Protein AF-A0A1F6IXE2-F1 (afdb_monomer_lite)

pLDDT: mean 84.24, std 15.06, range [39.12, 98.38]

Radius of gyration: 15.38 Å; chains: 1; bounding box: 30×36×43 Å

Secondary structure (DSSP, 8-state):
---TTS--------TT--HHHHHHHHHHHHHHTT--HHHHHHHHTTS-TTSEEEE-PPPTT----HHHHHTT-SS---HHHHHHHHHTTSEEEESSPPTT-EEEEEE--SSS-EEEEEEEEEETTEEEEE-TTS-EEEEETT-S-GGG-SEEEEEEE-SS--

Structure (mmCIF, N/CA/C/O backbone):
data_AF-A0A1F6IXE2-F1
#
_entry.id   AF-A0A1F6IXE2-F1
#
loop_
_atom_site.group_PDB
_atom_site.id
_atom_site.type_symbol
_atom_site.label_atom_id
_atom_site.label_alt_id
_atom_site.label_comp_id
_atom_site.label_asym_id
_atom_site.label_entity_id
_atom_site.label_seq_id
_atom_site.pdbx_PDB_ins_code
_atom_site.Cartn_x
_atom_site.Cartn_y
_atom_site.Cartn_z
_atom_site.occupancy
_atom_site.B_iso_or_equiv
_atom_site.auth_seq_id
_atom_site.auth_comp_id
_atom_site.auth_asym_id
_atom_site.auth_atom_id
_atom_site.pdbx_PDB_model_num
ATOM 1 N N . MET A 1 1 ? -12.182 -2.767 25.182 1.00 41.47 1 MET A N 1
ATOM 2 C CA . MET A 1 1 ? -10.990 -2.594 24.328 1.00 41.47 1 MET A CA 1
ATOM 3 C C . MET A 1 1 ? -10.368 -3.960 24.086 1.00 41.47 1 MET A C 1
ATOM 5 O O . MET A 1 1 ? -9.644 -4.451 24.944 1.00 41.47 1 MET A O 1
ATOM 9 N N . ALA A 1 2 ? -10.730 -4.618 22.984 1.00 39.12 2 ALA A N 1
ATOM 10 C CA . ALA A 1 2 ? -10.006 -5.802 22.529 1.00 39.12 2 ALA A CA 1
ATOM 11 C C . ALA A 1 2 ? -8.647 -5.324 21.997 1.00 39.12 2 ALA A C 1
ATOM 13 O O . ALA A 1 2 ? -8.591 -4.349 21.252 1.00 39.12 2 ALA A O 1
ATOM 14 N N . SER A 1 3 ? -7.564 -5.902 22.515 1.00 43.78 3 SER A N 1
ATOM 15 C CA . SER A 1 3 ? -6.215 -5.381 22.338 1.00 43.78 3 SER A CA 1
ATOM 16 C C . SER A 1 3 ? -5.683 -5.632 20.928 1.00 43.78 3 SER A C 1
ATOM 18 O O . SER A 1 3 ? -5.962 -6.662 20.323 1.00 43.78 3 SER A O 1
ATOM 20 N N . PHE A 1 4 ? -4.842 -4.697 20.500 1.00 46.78 4 PHE A N 1
ATOM 21 C CA . PHE A 1 4 ? -3.955 -4.603 19.332 1.00 46.78 4 PHE A CA 1
ATOM 22 C C . PHE A 1 4 ? -3.189 -5.892 18.909 1.00 46.78 4 PHE A C 1
ATOM 24 O O . PHE A 1 4 ? -2.375 -5.828 17.999 1.00 46.78 4 PHE A O 1
ATOM 31 N N . TRP A 1 5 ? -3.392 -7.046 19.570 1.00 51.19 5 TRP A N 1
ATOM 32 C CA . TRP A 1 5 ? -2.567 -8.260 19.467 1.00 51.19 5 TRP A CA 1
ATOM 33 C C . TRP A 1 5 ? -3.297 -9.610 19.551 1.00 51.19 5 TRP A C 1
ATOM 35 O O . TRP A 1 5 ? -2.629 -10.628 19.767 1.00 51.19 5 TRP A O 1
ATOM 45 N N . LYS A 1 6 ? -4.626 -9.690 19.423 1.00 40.25 6 LYS A N 1
ATOM 46 C CA . LYS A 1 6 ? -5.273 -11.013 19.389 1.00 40.25 6 LYS A CA 1
ATOM 47 C C . LYS A 1 6 ? -5.036 -11.683 18.036 1.00 40.25 6 LYS A C 1
ATOM 49 O O . LYS A 1 6 ? -5.826 -11.564 17.122 1.00 40.25 6 LYS A O 1
ATOM 54 N N . GLU A 1 7 ? -3.925 -12.411 17.993 1.00 43.62 7 GLU A N 1
ATOM 55 C CA . GLU A 1 7 ? -3.565 -13.404 16.987 1.00 43.62 7 GLU A CA 1
ATOM 56 C C . GLU A 1 7 ? -3.186 -12.814 15.624 1.00 43.62 7 GLU A C 1
ATOM 58 O O . GLU A 1 7 ? -4.011 -12.564 14.761 1.00 43.62 7 GLU A O 1
ATOM 63 N N . TYR A 1 8 ? -1.875 -12.730 15.371 1.00 44.88 8 TYR A N 1
ATOM 64 C CA . TYR A 1 8 ? -1.263 -12.599 14.037 1.00 44.88 8 TYR A CA 1
A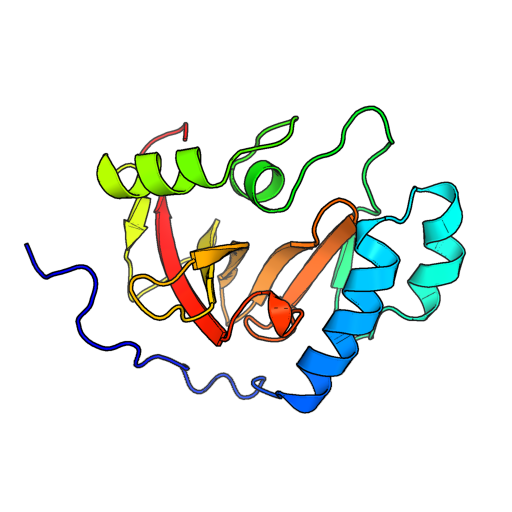TOM 65 C C . TYR A 1 8 ? -1.545 -13.808 13.116 1.00 44.88 8 TYR A C 1
ATOM 67 O O . TYR A 1 8 ? -0.693 -14.243 12.339 1.00 44.88 8 TYR A O 1
ATOM 75 N N . LYS A 1 9 ? -2.730 -14.399 13.227 1.00 43.38 9 LYS A N 1
ATOM 76 C CA . LYS A 1 9 ? -3.310 -15.309 12.263 1.00 43.38 9 LYS A CA 1
ATOM 77 C C . LYS A 1 9 ? -4.255 -14.493 11.408 1.00 43.38 9 LYS A C 1
ATOM 79 O O . LYS A 1 9 ? -5.427 -14.365 11.711 1.00 43.38 9 LYS A O 1
ATOM 84 N N . GLN A 1 10 ? -3.702 -13.991 10.320 1.00 47.31 10 GLN A N 1
ATOM 85 C CA . GLN A 1 10 ? -4.265 -14.220 9.002 1.00 47.31 10 GLN A CA 1
ATOM 86 C C . GLN A 1 10 ? -3.162 -13.848 8.003 1.00 47.31 10 GLN A C 1
ATOM 88 O O . GLN A 1 10 ? -3.199 -12.846 7.296 1.00 47.31 10 GLN A O 1
ATOM 93 N N . ILE A 1 11 ? -2.195 -14.762 7.859 1.00 48.03 11 ILE A N 1
ATOM 94 C CA . ILE A 1 11 ? -1.985 -15.259 6.499 1.00 48.03 11 ILE A CA 1
ATOM 95 C C . ILE A 1 11 ? -3.365 -15.825 6.156 1.00 48.03 11 ILE A C 1
ATOM 97 O O . ILE A 1 11 ? -3.655 -16.967 6.494 1.00 48.03 11 ILE A O 1
ATOM 101 N N . MET A 1 12 ? -4.295 -14.988 5.668 1.00 46.09 12 MET A N 1
ATOM 102 C CA . MET A 1 12 ? -5.436 -15.558 4.963 1.00 46.09 12 MET A CA 1
ATOM 103 C C . MET A 1 12 ? -4.800 -16.448 3.905 1.00 46.09 12 MET A C 1
ATOM 105 O O . MET A 1 12 ? -3.724 -16.088 3.416 1.00 46.09 12 MET A O 1
ATOM 109 N N . ASP A 1 13 ? -5.393 -17.603 3.624 1.00 47.59 13 ASP A N 1
ATOM 110 C CA . ASP A 1 13 ? -4.981 -18.515 2.556 1.00 47.59 13 ASP A CA 1
ATOM 111 C C . ASP A 1 13 ? -5.078 -17.805 1.193 1.00 47.59 13 ASP A C 1
ATOM 113 O O . ASP A 1 13 ? -5.888 -18.117 0.327 1.00 47.59 13 ASP A O 1
ATOM 117 N N . PHE A 1 14 ? -4.274 -16.765 1.008 1.00 55.59 14 PHE A N 1
ATOM 118 C CA . PHE A 1 14 ? -4.003 -16.146 -0.250 1.00 55.59 14 PHE A CA 1
ATOM 119 C C . PHE A 1 14 ? -3.133 -17.171 -0.946 1.00 55.59 14 PHE A C 1
ATOM 121 O O . PHE A 1 14 ? -1.950 -17.315 -0.633 1.00 55.59 14 PHE A O 1
ATOM 128 N N . GLU A 1 15 ? -3.732 -17.861 -1.908 1.00 56.22 15 GLU A N 1
ATOM 129 C CA . GLU A 1 15 ? -3.048 -18.766 -2.833 1.00 56.22 15 GLU A CA 1
ATOM 130 C C . GLU A 1 15 ? -1.786 -18.120 -3.452 1.00 56.22 15 GLU A C 1
ATOM 132 O O . GLU A 1 15 ? -0.892 -18.815 -3.917 1.00 56.22 15 GLU A O 1
ATOM 137 N N . SER A 1 16 ? -1.679 -16.785 -3.410 1.00 64.62 16 SER A N 1
ATOM 138 C CA . SER A 1 16 ? -0.545 -15.990 -3.879 1.00 64.62 16 SER A CA 1
ATOM 139 C C . SER A 1 16 ? 0.628 -15.837 -2.893 1.00 64.62 16 SER A C 1
ATOM 141 O O . SER A 1 16 ? 1.531 -15.047 -3.178 1.00 64.62 16 SER A O 1
ATOM 143 N N . TYR A 1 17 ? 0.632 -16.455 -1.705 1.00 78.69 17 TYR A N 1
ATOM 144 C CA . TYR A 1 17 ? 1.799 -16.353 -0.817 1.00 78.69 17 TYR A CA 1
ATOM 145 C C . TYR A 1 17 ? 2.952 -17.215 -1.351 1.00 78.69 17 TYR A C 1
ATOM 147 O O . TYR A 1 17 ? 2.994 -18.424 -1.145 1.00 78.69 17 TYR A O 1
ATOM 155 N N . ASP A 1 18 ? 3.925 -16.569 -1.992 1.00 85.62 18 ASP A N 1
ATOM 156 C CA . ASP A 1 18 ? 5.179 -17.190 -2.426 1.00 85.62 18 ASP A CA 1
ATOM 157 C C . ASP A 1 18 ? 6.370 -16.382 -1.892 1.00 85.62 18 ASP A C 1
ATOM 159 O O . ASP A 1 18 ? 6.691 -15.293 -2.367 1.00 85.62 18 ASP A O 1
ATOM 163 N N . GLU A 1 19 ? 7.047 -16.907 -0.871 1.00 87.50 19 GLU A N 1
ATOM 164 C CA . GLU A 1 19 ? 8.207 -16.244 -0.272 1.00 87.50 19 GLU A CA 1
ATOM 165 C C . GLU A 1 19 ? 9.374 -16.068 -1.258 1.00 87.50 19 GLU A C 1
ATOM 167 O O . GLU A 1 19 ? 10.050 -15.036 -1.228 1.00 87.50 19 GLU A O 1
ATOM 172 N N . GLY A 1 20 ? 9.618 -17.052 -2.129 1.00 89.94 20 GLY A N 1
ATOM 173 C CA . GLY A 1 20 ? 10.706 -17.008 -3.105 1.00 89.94 20 GLY A CA 1
ATOM 174 C C . GLY A 1 20 ? 10.478 -15.904 -4.131 1.00 89.94 20 GLY A C 1
ATOM 175 O O . GLY A 1 20 ? 11.355 -15.066 -4.356 1.00 89.94 20 GLY A O 1
ATOM 176 N N . TYR A 1 21 ? 9.261 -15.835 -4.671 1.00 91.19 21 TYR A N 1
ATOM 177 C CA . TYR A 1 21 ? 8.844 -14.755 -5.559 1.00 91.19 21 TYR A CA 1
ATOM 178 C C . TYR A 1 21 ? 8.985 -13.377 -4.892 1.00 91.19 21 TYR A C 1
ATOM 180 O O . TYR A 1 21 ? 9.563 -12.453 -5.467 1.00 91.19 21 TYR A O 1
ATOM 188 N N . ARG A 1 22 ? 8.550 -13.237 -3.636 1.00 92.75 22 ARG A N 1
ATOM 189 C CA . ARG A 1 22 ? 8.640 -11.968 -2.894 1.00 92.75 22 ARG A CA 1
ATOM 190 C C . ARG A 1 22 ? 10.072 -11.526 -2.594 1.00 92.75 22 ARG A C 1
ATOM 192 O O . ARG A 1 22 ? 10.342 -10.325 -2.571 1.00 92.75 22 ARG A O 1
ATOM 199 N N . LYS A 1 23 ? 11.002 -12.462 -2.383 1.00 92.12 23 LYS A N 1
ATOM 200 C CA . LYS A 1 23 ? 12.437 -12.145 -2.270 1.00 92.12 23 LYS A CA 1
ATOM 201 C C . LYS A 1 23 ? 13.008 -11.642 -3.596 1.00 92.12 23 LYS A C 1
ATOM 203 O O . LYS A 1 23 ? 13.791 -10.700 -3.586 1.00 92.12 23 LYS A O 1
ATOM 208 N N . ASN A 1 24 ? 12.567 -12.180 -4.734 1.00 91.25 24 ASN A N 1
ATOM 209 C CA . ASN A 1 24 ? 12.952 -11.638 -6.044 1.00 91.25 24 ASN A CA 1
ATOM 210 C C . ASN A 1 24 ? 12.410 -10.212 -6.248 1.00 91.25 24 ASN A C 1
ATOM 212 O O . ASN A 1 24 ? 13.086 -9.357 -6.823 1.00 91.25 24 ASN A O 1
ATOM 216 N N . LEU A 1 25 ? 11.218 -9.921 -5.715 1.00 92.69 25 LEU A N 1
ATOM 217 C CA . LEU A 1 25 ? 10.663 -8.567 -5.714 1.00 92.69 25 LEU A CA 1
ATOM 218 C C . LEU A 1 25 ? 11.461 -7.576 -4.852 1.00 92.69 25 LEU A C 1
ATOM 220 O O . LEU A 1 25 ? 11.421 -6.387 -5.157 1.00 92.69 25 LEU A O 1
ATOM 224 N N . ASP A 1 26 ? 12.223 -8.010 -3.838 1.00 91.50 26 ASP A N 1
ATOM 225 C CA . ASP A 1 26 ? 13.137 -7.110 -3.111 1.00 91.50 26 ASP A CA 1
ATOM 226 C C . ASP A 1 26 ? 14.253 -6.572 -4.023 1.00 91.50 26 ASP A C 1
ATOM 228 O O . ASP A 1 26 ? 14.653 -5.415 -3.887 1.00 91.50 26 ASP A O 1
ATOM 232 N N . THR A 1 27 ? 14.731 -7.365 -4.989 1.00 88.00 27 THR A N 1
ATOM 233 C CA . THR A 1 27 ? 15.712 -6.901 -5.985 1.00 88.00 27 THR A CA 1
ATOM 234 C C . THR A 1 27 ? 15.107 -5.838 -6.896 1.00 88.00 27 THR A C 1
ATOM 236 O O . THR A 1 27 ? 15.705 -4.777 -7.080 1.00 88.00 27 THR A O 1
ATOM 239 N N . LEU A 1 28 ? 13.897 -6.084 -7.415 1.00 87.38 28 LEU A N 1
ATOM 240 C CA . LEU A 1 28 ? 13.169 -5.098 -8.216 1.00 87.38 28 LEU A CA 1
ATOM 241 C C . LEU A 1 28 ? 12.895 -3.826 -7.404 1.00 87.38 28 LEU A C 1
ATOM 243 O O . LEU A 1 28 ? 13.102 -2.721 -7.895 1.00 87.38 28 LEU A O 1
ATOM 247 N N . TYR A 1 29 ? 12.487 -3.972 -6.145 1.00 86.56 29 TYR A N 1
ATOM 248 C CA . TYR A 1 29 ? 12.301 -2.861 -5.220 1.00 86.56 29 TYR A CA 1
ATOM 249 C C . TYR A 1 29 ? 13.585 -2.053 -5.011 1.00 86.56 29 TYR A C 1
ATOM 251 O O . TYR A 1 29 ? 13.534 -0.829 -5.049 1.00 86.56 29 TYR A O 1
ATOM 259 N N . GLY A 1 30 ? 14.736 -2.709 -4.846 1.00 83.81 30 GLY A N 1
ATOM 260 C CA . GLY A 1 30 ? 16.029 -2.033 -4.739 1.00 83.81 30 GLY A CA 1
ATOM 261 C C . GLY A 1 30 ? 16.388 -1.236 -5.995 1.00 83.81 30 GLY A C 1
ATOM 262 O O . GLY A 1 30 ? 16.898 -0.123 -5.885 1.00 83.81 30 GLY A O 1
ATOM 263 N N . MET A 1 31 ? 16.065 -1.763 -7.180 1.00 81.19 31 MET A N 1
ATOM 264 C CA . MET A 1 31 ? 16.230 -1.039 -8.443 1.00 81.19 31 MET A CA 1
ATOM 265 C C . MET A 1 31 ? 15.278 0.162 -8.525 1.00 81.19 31 MET A C 1
ATOM 267 O O . MET A 1 31 ? 15.714 1.270 -8.822 1.00 81.19 31 MET A O 1
ATOM 271 N N . LEU A 1 32 ? 13.990 -0.033 -8.223 1.00 78.12 32 LEU A N 1
ATOM 272 C CA . LEU A 1 32 ? 12.944 0.986 -8.365 1.00 78.12 32 LEU A CA 1
ATOM 273 C C . LEU A 1 32 ? 12.984 2.075 -7.285 1.00 78.12 32 LEU A C 1
ATOM 275 O O . LEU A 1 32 ? 12.645 3.219 -7.571 1.00 78.12 32 LEU A O 1
ATOM 279 N N . GLY A 1 33 ? 13.399 1.743 -6.061 1.00 63.47 33 GLY A N 1
ATOM 280 C CA . GLY A 1 33 ? 13.372 2.638 -4.898 1.00 63.47 33 GLY A CA 1
ATOM 281 C C . GLY A 1 33 ? 14.261 3.876 -5.030 1.00 63.47 33 GLY A C 1
ATOM 282 O O . GLY A 1 33 ? 14.056 4.848 -4.306 1.00 63.47 33 GLY A O 1
ATOM 283 N N . PHE A 1 34 ? 15.195 3.858 -5.986 1.00 62.75 34 PHE A N 1
ATOM 284 C CA . PHE A 1 34 ? 16.086 4.969 -6.326 1.00 62.75 34 PHE A CA 1
ATOM 285 C C . PHE A 1 34 ? 16.027 5.352 -7.815 1.00 62.75 34 PHE A C 1
ATOM 287 O O . PHE A 1 34 ? 16.815 6.183 -8.267 1.00 62.75 34 PHE A O 1
ATOM 294 N N . CYS A 1 35 ? 15.115 4.759 -8.594 1.00 62.38 35 CYS A N 1
ATOM 295 C CA . CYS A 1 35 ? 14.966 5.102 -10.004 1.00 62.38 35 CYS A CA 1
ATOM 296 C C . CYS A 1 35 ? 14.304 6.470 -10.149 1.00 62.38 35 CYS A C 1
ATOM 298 O O . CYS A 1 35 ? 13.156 6.668 -9.756 1.00 62.38 35 CYS A O 1
ATOM 300 N N . ASN A 1 36 ? 15.015 7.400 -10.782 1.00 63.19 36 ASN A N 1
ATOM 301 C CA . ASN A 1 36 ? 14.376 8.551 -11.403 1.00 63.19 36 ASN A CA 1
ATOM 302 C C . ASN A 1 36 ? 13.677 8.111 -12.704 1.00 63.19 36 ASN A C 1
ATOM 304 O O . ASN A 1 36 ? 13.953 7.038 -13.248 1.00 63.19 36 ASN A O 1
ATOM 308 N N . ILE A 1 37 ? 12.784 8.956 -13.221 1.00 65.38 37 ILE A N 1
ATOM 309 C CA . ILE A 1 37 ? 12.016 8.669 -14.443 1.00 65.38 37 ILE A CA 1
ATOM 310 C C . ILE A 1 37 ? 12.907 8.317 -15.650 1.00 65.38 37 ILE A C 1
ATOM 312 O O . ILE A 1 37 ? 12.504 7.532 -16.498 1.00 65.38 37 ILE A O 1
ATOM 316 N N . VAL A 1 38 ? 14.148 8.819 -15.684 1.00 65.56 38 VAL A N 1
ATOM 317 C CA . VAL A 1 38 ? 15.119 8.591 -16.769 1.00 65.56 38 VAL A CA 1
ATOM 318 C C . VAL A 1 38 ? 15.578 7.130 -16.837 1.00 65.56 38 VAL A C 1
ATOM 320 O O . VAL A 1 38 ? 15.835 6.613 -17.919 1.00 65.56 38 VAL A O 1
ATOM 323 N N . LEU A 1 39 ? 15.671 6.446 -15.694 1.00 73.81 39 LEU A N 1
ATOM 324 C CA . LEU A 1 39 ? 16.074 5.036 -15.633 1.00 73.81 39 LEU A CA 1
ATOM 325 C C . LEU A 1 39 ? 14.886 4.073 -15.687 1.00 73.81 39 LEU A C 1
ATOM 327 O O . LEU A 1 39 ? 15.090 2.866 -15.843 1.00 73.81 39 LEU A O 1
ATOM 331 N N . PHE A 1 40 ? 13.658 4.586 -15.577 1.00 82.88 40 PHE A N 1
ATOM 332 C CA . PHE A 1 40 ? 12.477 3.748 -15.442 1.00 82.88 40 PHE A CA 1
ATOM 333 C C . PHE A 1 40 ? 12.284 2.818 -16.640 1.00 82.88 40 PHE A C 1
ATOM 335 O O . PHE A 1 40 ? 12.119 1.621 -16.429 1.00 82.88 40 PHE A O 1
ATOM 342 N N . ASP A 1 41 ? 12.420 3.307 -17.875 1.00 82.69 41 ASP A N 1
ATOM 343 C CA . ASP A 1 41 ? 12.239 2.486 -19.083 1.00 82.69 41 ASP A CA 1
ATOM 344 C C . ASP A 1 41 ? 13.206 1.292 -19.137 1.00 82.69 41 ASP A C 1
ATOM 346 O O . ASP A 1 41 ? 12.850 0.191 -19.564 1.00 82.69 41 ASP A O 1
ATOM 350 N N . SER A 1 42 ? 14.431 1.478 -18.636 1.00 82.31 42 SER A N 1
ATOM 351 C CA . SER A 1 42 ? 15.437 0.412 -18.580 1.00 82.31 42 SER A CA 1
ATOM 352 C C . SER A 1 42 ? 15.119 -0.650 -17.528 1.00 82.31 42 SER A C 1
ATOM 354 O O . SER A 1 42 ? 15.539 -1.800 -17.684 1.00 82.31 42 SER A O 1
ATOM 356 N N . VAL A 1 43 ? 14.384 -0.283 -16.474 1.00 82.94 43 VAL A N 1
ATOM 357 C CA . VAL A 1 43 ? 13.982 -1.184 -15.384 1.00 82.94 43 VAL A CA 1
ATOM 358 C C . VAL A 1 43 ? 12.593 -1.782 -15.617 1.00 82.94 43 VAL A C 1
ATOM 360 O O . VAL A 1 43 ? 12.337 -2.907 -15.193 1.00 82.94 43 VAL A O 1
ATOM 363 N N . ALA A 1 44 ? 11.718 -1.091 -16.350 1.00 85.94 44 ALA A N 1
ATOM 364 C CA . ALA A 1 44 ? 10.336 -1.491 -16.590 1.00 85.94 44 ALA A CA 1
ATOM 365 C C . ALA A 1 44 ? 10.223 -2.876 -17.241 1.00 85.94 44 ALA A C 1
ATOM 367 O O . ALA A 1 44 ? 9.320 -3.643 -16.920 1.00 85.94 44 ALA A O 1
ATOM 368 N N . LYS A 1 45 ? 11.199 -3.250 -18.078 1.00 88.00 45 LYS A N 1
ATOM 369 C CA . LYS A 1 45 ? 11.290 -4.585 -18.694 1.00 88.00 45 LYS A CA 1
ATOM 370 C C . LYS A 1 45 ? 11.466 -5.741 -17.698 1.00 88.00 45 LYS A C 1
ATOM 372 O O . LYS A 1 45 ? 11.257 -6.889 -18.071 1.00 88.00 45 LYS A O 1
ATOM 377 N N . PHE A 1 46 ? 11.887 -5.456 -16.464 1.00 87.94 46 PHE A N 1
ATOM 378 C CA . PHE A 1 46 ? 12.044 -6.448 -15.397 1.00 87.94 46 PHE A CA 1
ATOM 379 C C . PHE A 1 46 ? 10.819 -6.535 -14.481 1.00 87.94 46 PHE A C 1
ATOM 381 O O . PHE A 1 46 ? 10.816 -7.352 -13.562 1.00 87.94 46 PHE A O 1
ATOM 388 N N . ILE A 1 47 ? 9.790 -5.709 -14.704 1.00 90.25 47 ILE A N 1
ATOM 389 C CA . ILE A 1 47 ? 8.538 -5.771 -13.949 1.00 90.25 47 ILE A CA 1
ATOM 390 C C . ILE A 1 47 ? 7.810 -7.072 -14.333 1.00 90.25 47 ILE A C 1
ATOM 392 O O . ILE A 1 47 ? 7.488 -7.264 -15.508 1.00 90.25 47 ILE A O 1
ATOM 396 N N . PRO A 1 48 ? 7.540 -7.980 -13.376 1.00 91.94 48 PRO A N 1
ATOM 397 C CA . PRO A 1 48 ? 6.799 -9.205 -13.647 1.00 91.94 48 PRO A CA 1
ATOM 398 C C . PRO A 1 48 ? 5.383 -8.914 -14.147 1.00 91.94 48 PRO A C 1
ATOM 400 O O . PRO A 1 48 ? 4.728 -7.995 -13.664 1.00 91.94 48 PRO A O 1
ATOM 403 N N . GLN A 1 49 ? 4.864 -9.759 -15.042 1.00 90.81 49 GLN A N 1
ATOM 404 C CA . GLN A 1 49 ? 3.498 -9.630 -15.581 1.00 90.81 49 GLN A CA 1
ATOM 405 C C . GLN A 1 49 ? 2.397 -9.697 -14.509 1.00 90.81 49 GLN A C 1
ATOM 407 O O . GLN A 1 49 ? 1.292 -9.210 -14.723 1.00 90.81 49 GLN A O 1
ATOM 412 N N . SER A 1 50 ? 2.688 -10.294 -13.353 1.00 90.56 50 SER A N 1
ATOM 413 C CA . SER A 1 50 ? 1.786 -10.339 -12.198 1.00 90.56 50 SER A CA 1
ATOM 414 C C . SER A 1 50 ? 1.624 -8.984 -11.492 1.00 90.56 50 SER A C 1
ATOM 416 O O . SER A 1 50 ? 0.743 -8.854 -10.639 1.00 90.56 50 SER A O 1
ATOM 418 N N . LEU A 1 51 ? 2.437 -7.978 -11.837 1.00 94.06 51 LEU A N 1
ATOM 419 C CA . LEU A 1 51 ? 2.299 -6.597 -11.383 1.00 94.06 51 LEU A CA 1
ATOM 420 C C . LEU A 1 51 ? 1.707 -5.740 -12.509 1.00 94.06 51 LEU A C 1
ATOM 422 O O . LEU A 1 51 ? 2.353 -5.471 -13.520 1.00 94.06 51 LEU A O 1
ATOM 426 N N . GLY A 1 52 ? 0.481 -5.259 -12.316 1.00 95.12 52 GLY A N 1
ATOM 427 C CA . GLY A 1 52 ? -0.138 -4.296 -13.221 1.00 95.12 52 GLY A CA 1
ATOM 428 C C . GLY A 1 52 ? 0.407 -2.897 -12.962 1.00 95.12 52 GLY A C 1
ATOM 429 O O . GLY A 1 52 ? -0.022 -2.249 -12.012 1.00 95.12 52 GLY A O 1
ATOM 430 N N . LEU A 1 53 ? 1.350 -2.427 -13.777 1.00 93.69 53 LEU A N 1
ATOM 431 C CA . LEU A 1 53 ? 1.859 -1.053 -13.716 1.00 93.69 53 LEU A CA 1
ATOM 432 C C . LEU A 1 53 ? 0.740 -0.045 -14.039 1.00 93.69 53 LEU A C 1
ATOM 434 O O . LEU A 1 53 ? 0.126 -0.133 -15.100 1.00 93.69 53 LEU A O 1
ATOM 438 N N . ILE A 1 54 ? 0.492 0.907 -13.135 1.00 94.69 54 ILE A N 1
ATOM 439 C CA . ILE A 1 54 ? -0.560 1.934 -13.266 1.00 94.69 54 ILE A CA 1
ATOM 440 C C . ILE A 1 54 ? 0.033 3.315 -13.523 1.00 94.69 54 ILE A C 1
ATOM 442 O O . ILE A 1 54 ? -0.397 4.009 -14.438 1.00 94.69 54 ILE A O 1
ATOM 446 N N . GLU A 1 55 ? 1.020 3.709 -12.718 1.00 91.31 55 GLU A N 1
ATOM 447 C CA . GLU A 1 55 ? 1.723 4.989 -12.845 1.00 91.31 55 GLU A CA 1
ATOM 448 C C . GLU A 1 55 ? 3.232 4.719 -12.827 1.00 91.31 55 GLU A C 1
ATOM 450 O O . GLU A 1 55 ? 3.675 3.893 -12.020 1.00 91.31 55 GLU A O 1
ATOM 455 N N . PRO A 1 56 ? 4.036 5.402 -13.663 1.00 89.50 56 PRO A N 1
ATOM 456 C CA . PRO A 1 56 ? 5.492 5.396 -13.529 1.00 89.50 56 PRO A CA 1
ATOM 457 C C . PRO A 1 56 ? 5.928 6.056 -12.199 1.00 89.50 56 PRO A C 1
ATOM 459 O O . PRO A 1 56 ? 5.090 6.581 -11.459 1.00 89.50 56 PRO A O 1
ATOM 462 N N . PRO A 1 57 ? 7.229 6.035 -11.849 1.00 88.25 57 PRO A N 1
ATOM 463 C CA . PRO A 1 57 ? 7.753 6.810 -10.727 1.00 88.25 57 PRO A CA 1
ATOM 464 C C . PRO A 1 57 ? 7.398 8.294 -10.850 1.00 88.25 57 PRO A C 1
ATOM 466 O O . PRO A 1 57 ? 7.270 8.818 -11.958 1.00 88.25 57 PRO A O 1
ATOM 469 N N . ASP A 1 58 ? 7.274 8.976 -9.710 1.00 85.12 58 ASP A N 1
ATOM 470 C CA . ASP A 1 58 ? 6.987 10.411 -9.736 1.00 85.12 58 ASP A CA 1
ATOM 471 C C . ASP A 1 58 ? 8.209 11.192 -10.259 1.00 85.12 58 ASP A C 1
ATOM 473 O O . ASP A 1 58 ? 9.347 10.705 -10.250 1.00 85.12 58 ASP A O 1
ATOM 477 N N . SER A 1 59 ? 7.992 12.437 -10.696 1.00 78.00 59 SER A N 1
ATOM 478 C CA . SER A 1 59 ? 9.104 13.337 -11.004 1.00 78.00 59 SER A CA 1
ATOM 479 C C . SER A 1 59 ? 9.912 13.657 -9.741 1.00 78.00 59 SER A C 1
ATOM 481 O O . SER A 1 59 ? 9.418 13.547 -8.616 1.00 78.00 59 SER A O 1
ATOM 483 N N . GLN A 1 60 ? 11.165 14.093 -9.909 1.00 70.44 60 GLN A N 1
ATOM 484 C CA . GLN A 1 60 ? 12.030 14.419 -8.766 1.00 70.44 60 GLN A CA 1
ATOM 485 C C . GLN A 1 60 ? 11.449 15.515 -7.862 1.00 70.44 60 GLN A C 1
ATOM 487 O O . GLN A 1 60 ? 11.760 15.543 -6.676 1.00 70.44 60 GLN A O 1
ATOM 492 N N . GLU A 1 61 ? 10.597 16.378 -8.412 1.00 68.94 61 GLU A N 1
ATOM 493 C CA . GLU A 1 61 ? 9.944 17.480 -7.706 1.00 68.94 61 GLU A CA 1
ATOM 494 C C . GLU A 1 61 ? 8.758 17.019 -6.838 1.00 68.94 61 GLU A C 1
ATOM 496 O O . GLU A 1 61 ? 8.360 17.735 -5.924 1.00 68.94 61 GLU A O 1
ATOM 501 N N . HIS A 1 62 ? 8.210 15.820 -7.083 1.00 70.81 62 HIS A N 1
ATOM 502 C CA . HIS A 1 62 ? 6.982 15.323 -6.449 1.00 70.81 62 HIS A CA 1
ATOM 503 C C . HIS A 1 62 ? 7.150 13.904 -5.890 1.00 70.81 62 HIS A C 1
ATOM 505 O O . HIS A 1 62 ? 6.404 12.997 -6.239 1.00 70.81 62 HIS A O 1
ATOM 511 N N . GLN A 1 63 ? 8.127 13.680 -5.010 1.00 78.94 63 GLN A N 1
ATOM 512 C CA . GLN A 1 63 ? 8.407 12.339 -4.478 1.00 78.94 63 GLN A CA 1
ATOM 513 C C . GLN A 1 63 ? 7.390 11.910 -3.410 1.00 78.94 63 GLN A C 1
ATOM 515 O O . GLN A 1 63 ? 7.583 12.132 -2.210 1.00 78.94 63 GLN A O 1
ATOM 520 N N . ARG A 1 64 ? 6.302 11.263 -3.838 1.00 89.38 64 ARG A N 1
ATOM 521 C CA . ARG A 1 64 ? 5.406 10.553 -2.919 1.00 89.38 64 ARG A CA 1
ATOM 522 C C . ARG A 1 64 ? 6.068 9.239 -2.495 1.00 89.38 64 ARG A C 1
ATOM 524 O O . ARG A 1 64 ? 6.724 8.580 -3.295 1.00 89.38 64 ARG A O 1
ATOM 531 N N . ASN A 1 65 ? 5.853 8.834 -1.249 1.00 91.12 65 ASN A N 1
ATOM 532 C CA . ASN A 1 65 ? 6.126 7.476 -0.796 1.00 91.12 65 ASN A CA 1
ATOM 533 C C . ASN A 1 65 ? 4.828 6.644 -0.815 1.00 91.12 65 ASN A C 1
ATOM 535 O O . ASN A 1 65 ? 3.755 7.111 -1.209 1.00 91.12 65 ASN A O 1
ATOM 539 N N . CYS A 1 66 ? 4.904 5.387 -0.382 1.00 93.81 66 CYS A N 1
ATOM 540 C CA . CYS A 1 66 ? 3.740 4.503 -0.320 1.00 93.81 66 CYS A CA 1
ATOM 541 C C . CYS A 1 66 ? 2.602 5.044 0.556 1.00 93.81 66 CYS A C 1
ATOM 543 O O . CYS A 1 66 ? 1.425 4.931 0.194 1.00 93.81 66 CYS A O 1
ATOM 545 N N . HIS A 1 67 ? 2.944 5.659 1.687 1.00 95.12 67 HIS A N 1
ATOM 546 C CA . HIS A 1 67 ? 1.973 6.198 2.624 1.00 95.12 67 HIS A CA 1
ATOM 547 C C . HIS A 1 67 ? 1.303 7.447 2.069 1.00 95.12 67 HIS A C 1
ATOM 549 O O . HIS A 1 67 ? 0.080 7.538 2.104 1.00 95.12 67 HIS A O 1
ATOM 555 N N . SER A 1 68 ? 2.057 8.367 1.473 1.00 94.31 68 SER A N 1
ATOM 556 C CA . SER A 1 68 ? 1.473 9.564 0.883 1.00 94.31 68 SER A CA 1
ATOM 557 C C . SER A 1 68 ? 0.551 9.220 -0.277 1.00 94.31 68 SER A C 1
ATOM 559 O O . SER A 1 68 ? -0.566 9.725 -0.315 1.00 94.31 68 SER A O 1
ATOM 561 N N . TYR A 1 69 ? 0.937 8.273 -1.139 1.00 94.69 69 TYR A N 1
ATOM 562 C CA . TYR A 1 69 ? 0.038 7.748 -2.168 1.00 94.69 69 TYR A CA 1
ATOM 563 C C . TYR A 1 69 ? -1.247 7.177 -1.561 1.00 94.69 69 TYR A C 1
ATOM 565 O O . TYR A 1 69 ? -2.348 7.535 -1.969 1.00 94.69 69 TYR A O 1
ATOM 573 N N . THR A 1 70 ? -1.105 6.313 -0.551 1.00 95.88 70 THR A N 1
ATOM 574 C CA . THR A 1 70 ? -2.246 5.673 0.108 1.00 95.88 70 THR A CA 1
ATOM 575 C C . THR A 1 70 ? -3.194 6.731 0.669 1.00 95.88 70 THR A C 1
ATOM 577 O O . THR A 1 70 ? -4.388 6.691 0.387 1.00 95.88 70 THR A O 1
ATOM 580 N N . PHE A 1 71 ? -2.676 7.706 1.414 1.00 94.44 71 PHE A N 1
ATOM 581 C CA . PHE A 1 71 ? -3.457 8.712 2.138 1.00 94.44 71 PHE A CA 1
ATOM 582 C C . PHE A 1 71 ? -3.741 9.995 1.340 1.00 94.44 71 PHE A C 1
ATOM 584 O O . PHE A 1 71 ? -4.151 10.991 1.930 1.00 94.44 71 PHE A O 1
ATOM 591 N N . GLY A 1 72 ? -3.542 9.985 0.017 1.00 92.62 72 GLY A N 1
ATOM 592 C CA . GLY A 1 72 ? -3.878 11.119 -0.853 1.00 92.62 72 GLY A CA 1
ATOM 593 C C . GLY A 1 72 ? -3.046 12.379 -0.589 1.00 92.62 72 GLY A C 1
ATOM 594 O O . GLY A 1 72 ? -3.527 13.489 -0.790 1.00 92.62 72 GLY A O 1
ATOM 595 N N . LYS A 1 73 ? -1.809 12.226 -0.106 1.00 91.88 73 LYS A N 1
ATOM 596 C CA . LYS A 1 73 ? -0.880 13.333 0.138 1.00 91.88 73 LYS A CA 1
ATOM 597 C C . LYS A 1 73 ? 0.047 13.526 -1.058 1.00 91.88 73 LYS A C 1
ATOM 599 O O . LYS A 1 73 ? 0.556 12.568 -1.639 1.00 91.88 73 LYS A O 1
ATOM 604 N N . ASN A 1 74 ? 0.306 14.788 -1.383 1.00 87.62 74 ASN A N 1
ATOM 605 C CA . ASN A 1 74 ? 1.136 15.174 -2.527 1.00 87.62 74 ASN A CA 1
ATOM 606 C C . ASN A 1 74 ? 2.640 15.177 -2.215 1.00 87.62 74 ASN A C 1
ATOM 608 O O . ASN A 1 74 ? 3.457 15.281 -3.123 1.00 87.62 74 ASN A O 1
ATOM 612 N N . THR A 1 75 ? 3.011 15.049 -0.943 1.00 84.12 75 THR A N 1
ATOM 613 C CA . THR A 1 75 ? 4.396 15.053 -0.462 1.00 84.12 75 THR A CA 1
ATOM 614 C C . THR A 1 75 ? 4.647 13.859 0.447 1.00 84.12 75 THR A C 1
ATOM 616 O O . THR A 1 75 ? 3.715 13.140 0.807 1.00 84.12 75 THR A O 1
ATOM 619 N N . TRP A 1 76 ? 5.909 13.637 0.811 1.00 88.19 76 TRP A N 1
ATOM 620 C CA . TRP A 1 76 ? 6.323 12.584 1.733 1.00 88.19 76 TRP A CA 1
ATOM 621 C C . TRP A 1 76 ? 5.449 12.530 2.997 1.00 88.19 76 TRP A C 1
ATOM 623 O O . TRP A 1 76 ? 5.269 13.537 3.683 1.00 88.19 76 TRP A O 1
ATOM 633 N N . PHE A 1 77 ? 4.919 11.346 3.314 1.00 92.00 77 PHE A N 1
ATOM 634 C CA . PHE A 1 77 ? 4.074 11.136 4.487 1.00 92.00 77 PHE A CA 1
ATOM 635 C C . PHE A 1 77 ? 4.749 10.185 5.467 1.00 92.00 77 PHE A C 1
ATOM 637 O O . PHE A 1 77 ? 5.053 9.035 5.140 1.00 92.00 77 PHE A O 1
ATOM 644 N N . GLU A 1 78 ? 4.996 10.685 6.673 1.00 93.12 78 GLU A N 1
ATOM 645 C CA . GLU A 1 78 ? 5.706 9.958 7.717 1.00 93.12 78 GLU A CA 1
ATOM 646 C C . GLU A 1 78 ? 4.863 8.824 8.302 1.00 93.12 78 GLU A C 1
ATOM 648 O O . GLU A 1 78 ? 3.678 8.987 8.603 1.00 93.12 78 GLU A O 1
ATOM 653 N N . VAL A 1 79 ? 5.504 7.685 8.572 1.00 92.50 79 VAL A N 1
ATOM 654 C CA . VAL A 1 79 ? 4.847 6.523 9.199 1.00 92.50 79 VAL A CA 1
ATOM 655 C C . VAL A 1 79 ? 4.269 6.853 10.581 1.00 92.50 79 VAL A C 1
ATOM 657 O O . VAL A 1 79 ? 3.269 6.271 11.001 1.00 92.50 79 VAL A O 1
ATOM 660 N N . LYS A 1 80 ? 4.847 7.840 11.283 1.00 93.69 80 LYS A N 1
ATOM 661 C CA . LYS A 1 80 ? 4.318 8.347 12.556 1.00 93.69 80 LYS A CA 1
ATOM 662 C C . LYS A 1 80 ? 2.874 8.839 12.413 1.00 93.69 80 LYS A C 1
ATOM 664 O O . LYS A 1 80 ? 2.061 8.543 13.281 1.00 93.69 80 LYS A O 1
ATOM 669 N N . ASN A 1 81 ? 2.538 9.503 11.309 1.00 94.12 81 ASN A N 1
ATOM 670 C CA . ASN A 1 81 ? 1.183 10.003 11.083 1.00 94.12 81 ASN A CA 1
ATOM 671 C C . ASN A 1 81 ? 0.185 8.846 10.919 1.00 94.12 81 ASN A C 1
ATOM 673 O O . ASN A 1 81 ? -0.940 8.930 11.400 1.00 94.12 81 ASN A O 1
ATOM 677 N N . VAL A 1 82 ? 0.612 7.726 10.320 1.00 94.50 82 VAL A N 1
ATOM 678 C CA . VAL A 1 82 ? -0.197 6.496 10.240 1.00 94.50 82 VAL A CA 1
ATOM 679 C C . VAL A 1 82 ? -0.450 5.927 11.638 1.00 94.50 82 VAL A C 1
ATOM 681 O O . VAL A 1 82 ? -1.578 5.568 11.971 1.00 94.50 82 VAL A O 1
ATOM 684 N N . HIS A 1 83 ? 0.579 5.887 12.489 1.00 92.75 83 HIS A N 1
ATOM 685 C CA . HIS A 1 83 ? 0.417 5.471 13.883 1.00 92.75 83 HIS A CA 1
ATOM 686 C C . HIS A 1 83 ? -0.527 6.390 14.663 1.00 92.75 83 HIS A C 1
ATOM 688 O O . HIS A 1 83 ? -1.362 5.897 15.422 1.00 92.75 83 HIS A O 1
ATOM 694 N N . ASP A 1 84 ? -0.414 7.705 14.485 1.00 93.19 84 ASP A N 1
ATOM 695 C CA . ASP A 1 84 ? -1.278 8.677 15.152 1.00 93.19 84 ASP A CA 1
ATOM 696 C C . ASP A 1 84 ? -2.732 8.541 14.670 1.00 93.19 84 ASP A C 1
ATOM 698 O O . ASP A 1 84 ? -3.653 8.600 15.485 1.00 93.19 84 ASP A O 1
ATOM 702 N N . ALA A 1 85 ? -2.956 8.233 13.388 1.00 93.56 85 ALA A N 1
ATOM 703 C CA . ALA A 1 85 ? -4.279 7.939 12.839 1.00 93.56 85 ALA A CA 1
ATOM 704 C C . ALA A 1 85 ? -4.928 6.702 13.479 1.00 93.56 85 ALA A C 1
ATOM 706 O O . ALA A 1 85 ? -6.107 6.730 13.824 1.00 93.56 85 ALA A O 1
ATOM 707 N N . ILE A 1 86 ? -4.153 5.634 13.696 1.00 93.19 86 ILE A N 1
ATOM 708 C CA . ILE A 1 86 ? -4.626 4.433 14.403 1.00 93.19 86 ILE A CA 1
ATOM 709 C C . ILE A 1 86 ? -4.967 4.781 15.859 1.00 93.19 86 ILE A C 1
ATOM 711 O O . ILE A 1 86 ? -6.050 4.463 16.343 1.00 93.19 86 ILE A O 1
ATOM 715 N N . LYS A 1 87 ? -4.071 5.485 16.563 1.00 91.94 87 LYS A N 1
ATOM 716 C CA . LYS A 1 87 ? -4.263 5.849 17.980 1.00 91.94 87 LYS A CA 1
ATOM 717 C C . LYS A 1 87 ? -5.464 6.759 18.215 1.00 91.94 87 LYS A C 1
ATOM 719 O O . LYS A 1 87 ? -6.120 6.647 19.245 1.00 91.94 87 LYS A O 1
ATOM 724 N N . THR A 1 88 ? -5.719 7.677 17.289 1.00 92.50 88 THR A N 1
ATOM 725 C CA . THR A 1 88 ? -6.821 8.646 17.377 1.00 92.50 88 THR A CA 1
ATOM 726 C C . THR A 1 88 ? -8.139 8.104 16.823 1.00 92.50 88 THR A C 1
ATOM 728 O O . THR A 1 88 ? -9.141 8.811 16.857 1.00 92.50 88 THR A O 1
ATOM 731 N N . GLY A 1 89 ? -8.163 6.859 16.330 1.00 92.88 89 GLY A N 1
ATOM 732 C CA . GLY A 1 89 ? -9.367 6.223 15.795 1.00 92.88 89 GLY A CA 1
ATOM 733 C C . GLY A 1 89 ? -9.762 6.682 14.389 1.00 92.88 89 GLY A C 1
ATOM 734 O O . GLY A 1 89 ? -10.856 6.342 13.947 1.00 92.88 89 GLY A O 1
ATOM 735 N N . LYS A 1 90 ? -8.884 7.412 13.683 1.00 95.00 90 LYS A N 1
ATOM 736 C CA . LYS A 1 90 ? -9.037 7.767 12.258 1.00 95.00 90 LYS A CA 1
ATOM 737 C C . LYS A 1 90 ? -8.822 6.573 11.319 1.00 95.00 90 LYS A C 1
ATOM 739 O O . LYS A 1 90 ? -9.307 6.560 10.189 1.00 95.00 90 LYS A O 1
ATOM 744 N N . LEU A 1 91 ? -8.060 5.582 11.781 1.00 95.44 91 LEU A N 1
ATOM 745 C CA . LEU A 1 91 ? -7.930 4.266 11.164 1.00 95.44 91 LEU A CA 1
ATOM 746 C C . LEU A 1 91 ? -8.407 3.209 12.151 1.00 95.44 91 LEU A C 1
ATOM 748 O O . LEU A 1 91 ? -7.820 3.054 13.221 1.00 95.44 91 LEU A O 1
ATOM 752 N N . ILE A 1 92 ? -9.453 2.480 11.773 1.00 94.38 92 ILE A N 1
ATOM 753 C CA . ILE A 1 92 ? -10.048 1.425 12.595 1.00 94.38 92 ILE A CA 1
ATOM 754 C C . ILE A 1 92 ? -9.820 0.089 11.903 1.00 94.38 92 ILE A C 1
ATOM 756 O O . ILE A 1 92 ? -10.175 -0.068 10.739 1.00 94.38 92 ILE A O 1
ATOM 760 N N . GLU A 1 93 ? -9.207 -0.852 12.611 1.00 93.94 93 GLU A N 1
ATOM 761 C CA . GLU A 1 93 ? -8.945 -2.201 12.108 1.00 93.94 93 GLU A CA 1
ATOM 762 C C . GLU A 1 93 ? -10.244 -2.922 11.709 1.00 93.94 93 GLU A C 1
ATOM 764 O O . GLU A 1 93 ? -11.279 -2.760 12.357 1.00 93.94 93 GLU A O 1
ATOM 769 N N . THR A 1 94 ? -10.189 -3.712 10.635 1.00 91.50 94 THR A N 1
ATOM 770 C CA . THR A 1 94 ? -11.312 -4.529 10.160 1.00 91.50 94 THR A CA 1
ATOM 771 C C . THR A 1 94 ? -10.847 -5.904 9.684 1.00 91.50 94 THR A C 1
ATOM 773 O O . THR A 1 94 ? -9.833 -6.029 8.999 1.00 91.50 94 THR A O 1
ATOM 776 N N . GLU A 1 95 ? -11.631 -6.934 10.001 1.00 88.38 95 GLU A N 1
ATOM 777 C CA . GLU A 1 95 ? -11.470 -8.304 9.486 1.00 88.38 95 GLU A CA 1
ATOM 778 C C . GLU A 1 95 ? -12.282 -8.538 8.199 1.00 88.38 95 GLU A C 1
ATOM 780 O O . GLU A 1 95 ? -12.179 -9.580 7.560 1.00 88.38 95 GLU A O 1
ATOM 785 N N . SER A 1 96 ? -13.114 -7.571 7.805 1.00 90.38 96 SER A N 1
ATOM 786 C CA . SER A 1 96 ? -13.966 -7.628 6.613 1.00 90.38 96 SER A CA 1
ATOM 787 C C . SER A 1 96 ? -13.653 -6.436 5.708 1.00 90.38 96 SER A C 1
ATOM 789 O O . SER A 1 96 ? -14.426 -5.479 5.664 1.00 90.38 96 SER A O 1
ATOM 791 N N . PRO A 1 97 ? -12.485 -6.430 5.038 1.00 92.31 97 PRO A N 1
ATOM 792 C CA . PRO A 1 97 ? -12.074 -5.291 4.236 1.00 92.31 97 PRO A CA 1
ATOM 793 C C . PRO A 1 97 ? -12.946 -5.137 2.991 1.00 92.31 97 PRO A C 1
ATOM 795 O O . PRO A 1 97 ? -13.157 -6.082 2.227 1.00 92.31 97 PRO A O 1
ATOM 798 N N . GLU A 1 98 ? -13.378 -3.909 2.743 1.00 93.31 98 GLU A N 1
ATOM 799 C CA . GLU A 1 98 ? -14.091 -3.517 1.531 1.00 93.31 98 GLU A CA 1
ATOM 800 C C . GLU A 1 98 ? -13.171 -2.765 0.566 1.00 93.31 98 GLU A C 1
ATOM 802 O O . GLU A 1 98 ? -12.073 -2.321 0.915 1.00 93.31 98 GLU A O 1
ATOM 807 N N . LYS A 1 99 ? -13.618 -2.609 -0.683 1.00 95.62 99 LYS A N 1
ATOM 808 C CA . LYS A 1 99 ? -12.910 -1.777 -1.661 1.00 95.62 99 LYS A CA 1
ATOM 809 C C . LYS A 1 99 ? -12.668 -0.372 -1.080 1.00 95.62 99 LYS A C 1
ATOM 811 O O . LYS A 1 99 ? -13.519 0.172 -0.387 1.00 95.62 99 LYS A O 1
ATOM 816 N N . GLU A 1 100 ? -11.507 0.201 -1.382 1.00 95.44 100 GLU A N 1
ATOM 817 C CA . GLU A 1 100 ? -10.991 1.481 -0.870 1.00 95.44 100 GLU A CA 1
ATOM 818 C C . GLU A 1 100 ? -10.564 1.481 0.612 1.00 95.44 100 GLU A C 1
ATOM 820 O O . GLU A 1 100 ? -10.054 2.490 1.103 1.00 95.44 100 GLU A O 1
ATOM 825 N N . ASN A 1 101 ? -10.682 0.361 1.336 1.00 95.69 101 ASN A N 1
ATOM 826 C CA . ASN A 1 101 ? -10.064 0.241 2.660 1.00 95.69 101 ASN A CA 1
ATOM 827 C C . ASN A 1 101 ? -8.532 0.274 2.559 1.00 95.69 101 ASN A C 1
ATOM 829 O O . ASN A 1 101 ? -7.930 -0.017 1.522 1.00 95.69 101 ASN A O 1
ATOM 833 N N . VAL A 1 102 ? -7.881 0.626 3.662 1.00 97.12 102 VAL A N 1
ATOM 834 C CA . VAL A 1 102 ? -6.422 0.645 3.760 1.00 97.12 102 VAL A CA 1
ATOM 835 C C . VAL A 1 102 ? -5.920 -0.747 4.085 1.00 97.12 102 VAL A C 1
ATOM 837 O O . VAL A 1 102 ? -6.489 -1.434 4.924 1.00 97.12 102 VAL A O 1
ATOM 840 N N . ILE A 1 103 ? -4.811 -1.134 3.467 1.00 96.75 103 ILE A N 1
ATOM 841 C CA . ILE A 1 103 ? -4.009 -2.278 3.895 1.00 96.75 103 ILE A CA 1
ATOM 842 C C . ILE A 1 103 ? -2.650 -1.773 4.372 1.00 96.75 103 ILE A C 1
ATOM 844 O O . ILE A 1 103 ? -1.996 -0.990 3.677 1.00 96.75 103 ILE A O 1
ATOM 848 N N . LEU A 1 104 ? -2.229 -2.204 5.559 1.00 96.12 104 LEU A N 1
ATOM 849 C CA . LEU A 1 104 ? -0.910 -1.926 6.118 1.00 96.12 104 LEU A CA 1
ATOM 850 C C . LEU A 1 104 ? -0.115 -3.224 6.215 1.00 96.12 104 LEU A C 1
ATOM 852 O O . LEU A 1 104 ? -0.617 -4.236 6.703 1.00 96.12 104 LEU A O 1
ATOM 856 N N . TYR A 1 105 ? 1.136 -3.172 5.768 1.00 94.62 105 TYR A N 1
ATO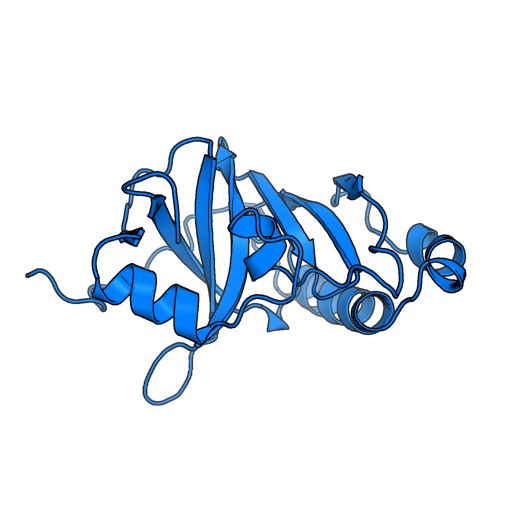M 857 C CA . TYR A 1 105 ? 2.066 -4.287 5.852 1.00 94.62 105 TYR A CA 1
ATOM 858 C C . TYR A 1 105 ? 3.029 -4.062 7.001 1.00 94.62 105 TYR A C 1
ATOM 860 O O . TYR A 1 105 ? 3.632 -2.990 7.138 1.00 94.62 105 TYR A O 1
ATOM 868 N N . TYR A 1 106 ? 3.200 -5.104 7.799 1.00 91.38 106 TYR A N 1
ATOM 869 C CA . TYR A 1 106 ? 4.019 -5.086 8.987 1.00 91.38 106 TYR A CA 1
ATOM 870 C C . TYR A 1 106 ? 5.140 -6.104 8.890 1.00 91.38 106 TYR A C 1
ATOM 872 O O . TYR A 1 106 ? 4.947 -7.267 8.520 1.00 91.38 106 TYR A O 1
ATOM 880 N N . LYS A 1 107 ? 6.323 -5.677 9.324 1.00 86.06 107 LYS A N 1
ATOM 881 C CA . LYS A 1 107 ? 7.426 -6.582 9.628 1.00 86.06 107 LYS A CA 1
ATOM 882 C C . LYS A 1 107 ? 7.468 -6.825 11.127 1.00 86.06 107 LYS A C 1
ATOM 884 O O . LYS A 1 107 ? 7.456 -5.879 11.916 1.00 86.06 107 LYS A O 1
ATOM 889 N N . ARG A 1 108 ? 7.554 -8.097 11.517 1.00 77.50 108 ARG A N 1
ATOM 890 C CA . ARG A 1 108 ? 7.746 -8.483 12.917 1.00 77.50 108 ARG A CA 1
ATOM 891 C C . ARG A 1 108 ? 9.056 -7.886 13.441 1.00 77.50 108 ARG A C 1
ATOM 893 O O . ARG A 1 108 ? 10.107 -8.094 12.836 1.00 77.50 108 ARG A O 1
ATOM 900 N N . ALA A 1 109 ? 8.993 -7.178 14.565 1.00 69.50 109 ALA A N 1
ATOM 901 C CA . ALA A 1 109 ? 10.164 -6.806 15.356 1.00 69.50 109 ALA A CA 1
ATOM 902 C C . ALA A 1 109 ? 10.010 -7.340 16.787 1.00 69.50 109 ALA A C 1
ATOM 904 O O . ALA A 1 109 ? 8.931 -7.789 17.172 1.00 69.50 109 ALA A O 1
ATOM 905 N N . SER A 1 110 ? 11.096 -7.328 17.559 1.00 61.06 110 SER A N 1
ATOM 906 C CA . SER A 1 110 ? 11.186 -7.985 18.872 1.00 61.06 110 SER A CA 1
ATOM 907 C C . SER A 1 110 ? 10.214 -7.442 19.926 1.00 61.06 110 SER A C 1
ATOM 909 O O . SER A 1 110 ? 9.815 -8.200 20.802 1.00 61.06 110 SER A O 1
ATOM 911 N N . ALA A 1 111 ? 9.816 -6.168 19.838 1.00 65.12 111 ALA A N 1
ATOM 912 C CA . ALA A 1 111 ? 8.918 -5.534 20.810 1.00 65.12 111 ALA A CA 1
ATOM 913 C C . ALA A 1 111 ? 7.586 -5.052 20.213 1.00 65.12 111 ALA A C 1
ATOM 915 O O . ALA A 1 111 ? 6.567 -5.126 20.886 1.00 65.12 111 ALA A O 1
ATOM 916 N N . ASN A 1 112 ? 7.579 -4.570 18.965 1.00 71.56 112 ASN A N 1
ATOM 917 C CA . ASN A 1 112 ? 6.388 -4.088 18.260 1.00 71.56 112 ASN A CA 1
ATOM 918 C C . ASN A 1 112 ? 6.579 -4.281 16.748 1.00 71.56 112 ASN A C 1
ATOM 920 O O . ASN A 1 112 ? 7.679 -4.032 16.254 1.00 71.56 112 ASN A O 1
ATOM 924 N N . PRO A 1 113 ? 5.560 -4.693 15.984 1.00 78.75 113 PRO A N 1
ATOM 925 C CA . PRO A 1 113 ? 5.647 -4.739 14.540 1.00 78.75 113 PRO A CA 1
ATOM 926 C C . PRO A 1 113 ? 5.762 -3.324 13.977 1.00 78.75 113 PRO A C 1
ATOM 928 O O . PRO A 1 113 ? 5.191 -2.361 14.491 1.00 78.75 113 PRO A O 1
ATOM 931 N N . ILE A 1 114 ? 6.512 -3.221 12.891 1.00 88.94 114 ILE A N 1
ATOM 932 C CA . ILE A 1 114 ? 6.821 -1.954 12.238 1.00 88.94 114 ILE A CA 1
ATOM 933 C C . ILE A 1 114 ? 6.021 -1.902 10.945 1.00 88.94 114 ILE A C 1
ATOM 935 O O . ILE A 1 114 ? 6.128 -2.828 10.138 1.00 88.94 114 ILE A O 1
ATOM 939 N N . ILE A 1 115 ? 5.256 -0.827 10.738 1.00 93.19 115 ILE A N 1
ATOM 940 C CA . ILE A 1 115 ? 4.613 -0.551 9.449 1.00 93.19 115 ILE A CA 1
ATOM 941 C C . ILE A 1 115 ? 5.726 -0.303 8.427 1.00 93.19 115 ILE A C 1
ATOM 943 O O . ILE A 1 115 ? 6.574 0.570 8.614 1.00 93.19 115 ILE A O 1
ATOM 947 N N . LYS A 1 116 ? 5.750 -1.098 7.360 1.00 93.75 116 LYS A N 1
ATOM 948 C CA . LYS A 1 116 ? 6.758 -1.005 6.294 1.00 93.75 116 LYS A CA 1
ATOM 949 C C . LYS A 1 116 ? 6.182 -0.523 4.975 1.00 93.75 116 LYS A C 1
ATOM 951 O O . LYS A 1 116 ? 6.933 0.010 4.165 1.00 93.75 116 LYS A O 1
ATOM 956 N N . HIS A 1 117 ? 4.890 -0.745 4.753 1.00 95.81 117 HIS A N 1
ATOM 957 C CA . HIS A 1 117 ? 4.229 -0.413 3.501 1.00 95.81 117 HIS A CA 1
ATOM 958 C C . HIS A 1 117 ? 2.731 -0.210 3.710 1.00 95.81 117 HIS A C 1
ATOM 960 O O . HIS A 1 117 ? 2.161 -0.692 4.692 1.00 95.81 117 HIS A O 1
ATOM 966 N N . SER A 1 118 ? 2.094 0.496 2.784 1.00 96.94 118 SER A N 1
ATOM 967 C CA . SER A 1 118 ? 0.646 0.664 2.760 1.00 96.94 118 SER A CA 1
ATOM 968 C C . SER A 1 118 ? 0.105 0.684 1.337 1.00 96.94 118 SER A C 1
ATOM 970 O O . SER A 1 118 ? 0.804 1.048 0.390 1.00 96.94 118 SER A O 1
ATOM 972 N N . GLY A 1 119 ? -1.163 0.319 1.199 1.00 97.44 119 GLY A N 1
ATOM 973 C CA . GLY A 1 119 ? -1.881 0.390 -0.063 1.00 97.44 119 GLY A CA 1
ATOM 974 C C . GLY A 1 119 ? -3.377 0.583 0.126 1.00 97.44 119 GLY A C 1
ATOM 975 O O . GLY A 1 119 ? -3.884 0.671 1.247 1.00 97.44 119 GLY A O 1
ATOM 976 N N . ILE A 1 120 ? -4.072 0.619 -1.004 1.00 98.00 120 ILE A N 1
ATOM 977 C CA . ILE A 1 120 ? -5.527 0.696 -1.096 1.00 98.00 120 ILE A CA 1
ATOM 978 C C . ILE A 1 120 ? -6.031 -0.673 -1.547 1.00 98.00 120 ILE A C 1
ATOM 980 O O . ILE A 1 120 ? -5.627 -1.172 -2.601 1.00 98.00 120 ILE A O 1
ATOM 984 N N . TYR A 1 121 ? -6.891 -1.297 -0.750 1.00 97.56 121 TYR A N 1
ATOM 985 C CA . TYR A 1 121 ? -7.505 -2.573 -1.087 1.00 97.56 121 TYR A CA 1
ATOM 986 C C . TYR A 1 121 ? -8.553 -2.377 -2.184 1.00 97.56 121 TYR A C 1
ATOM 988 O O . TYR A 1 121 ? -9.419 -1.511 -2.092 1.00 97.56 121 TYR A O 1
ATOM 996 N N . LEU A 1 122 ? -8.481 -3.182 -3.240 1.00 96.75 122 LEU A N 1
ATOM 997 C CA . LEU A 1 122 ? -9.391 -3.105 -4.384 1.00 96.75 122 LEU A CA 1
ATOM 998 C C . LEU A 1 122 ? -10.512 -4.155 -4.328 1.00 9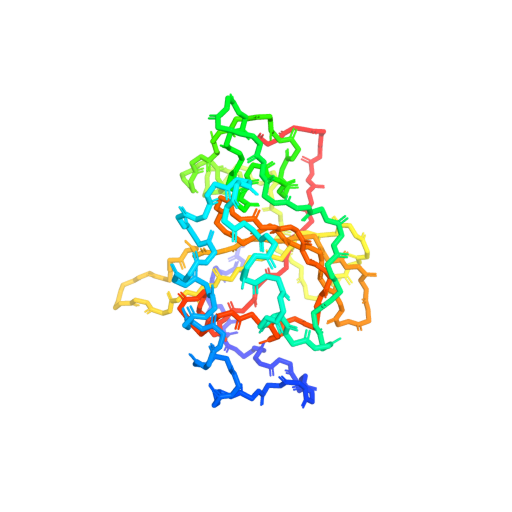6.75 122 LEU A C 1
ATOM 1000 O O . LEU A 1 122 ? -11.334 -4.225 -5.244 1.00 96.75 122 LEU A O 1
ATOM 1004 N N . GLY A 1 123 ? -10.556 -4.966 -3.267 1.00 91.88 123 GLY A N 1
ATOM 1005 C CA . GLY A 1 123 ? -11.402 -6.155 -3.194 1.00 91.88 123 GLY A CA 1
ATOM 1006 C C . GLY A 1 123 ? -10.742 -7.382 -3.829 1.00 91.88 123 GLY A C 1
ATOM 1007 O O . GLY A 1 123 ? -9.767 -7.276 -4.575 1.00 91.88 123 GLY A O 1
ATOM 1008 N N . LYS A 1 124 ? -11.295 -8.567 -3.536 1.00 89.69 124 LYS A N 1
ATOM 1009 C CA . LYS A 1 124 ? -10.896 -9.856 -4.138 1.00 89.69 124 LYS A CA 1
ATOM 1010 C C . LYS A 1 124 ? -9.382 -10.129 -4.086 1.00 89.69 124 LYS A C 1
ATOM 1012 O O . LYS A 1 124 ? -8.803 -10.593 -5.062 1.00 89.69 124 LYS A O 1
ATOM 1017 N N . GLY A 1 125 ? -8.728 -9.783 -2.977 1.00 90.69 125 GLY A N 1
ATOM 1018 C CA . GLY A 1 125 ? -7.291 -10.019 -2.799 1.00 90.69 125 GLY A CA 1
ATOM 1019 C C . GLY A 1 125 ? -6.366 -9.119 -3.627 1.00 90.69 125 GLY A C 1
ATOM 1020 O O . GLY A 1 125 ? -5.164 -9.369 -3.652 1.00 90.69 125 GLY A O 1
ATOM 1021 N N . LYS A 1 126 ? -6.881 -8.061 -4.269 1.00 95.25 126 LYS A N 1
ATOM 1022 C CA . LYS A 1 126 ? -6.075 -7.101 -5.036 1.00 95.25 126 LYS A CA 1
ATOM 1023 C C . LYS A 1 126 ? -5.814 -5.819 -4.252 1.00 95.25 126 LYS A C 1
ATOM 1025 O O . LYS A 1 126 ? -6.668 -5.334 -3.511 1.00 95.25 126 LYS A O 1
ATOM 1030 N N . VAL A 1 127 ? -4.638 -5.241 -4.457 1.00 97.44 127 VAL A N 1
ATOM 1031 C CA . VAL A 1 127 ? -4.174 -4.008 -3.813 1.00 97.44 127 VAL A CA 1
ATOM 1032 C C . VAL A 1 127 ? -3.578 -3.089 -4.868 1.00 97.44 127 VAL A C 1
ATOM 1034 O O . VAL A 1 127 ? -2.865 -3.547 -5.758 1.00 97.44 127 VAL A O 1
ATOM 1037 N N . ARG A 1 128 ? -3.845 -1.788 -4.745 1.00 98.38 128 ARG A N 1
ATOM 1038 C CA . ARG A 1 128 ? -3.128 -0.729 -5.457 1.00 98.38 128 ARG A CA 1
ATOM 1039 C C . ARG A 1 128 ? -2.172 -0.039 -4.496 1.00 98.38 128 ARG A C 1
ATOM 1041 O O . ARG A 1 128 ? -2.613 0.478 -3.467 1.00 98.38 128 ARG A O 1
ATOM 1048 N N . SER A 1 129 ? -0.879 -0.015 -4.800 1.00 97.00 129 SER A N 1
ATOM 1049 C CA . SER A 1 129 ? 0.104 0.644 -3.936 1.00 97.00 129 SER A CA 1
ATOM 1050 C C . SER A 1 129 ? 1.309 1.189 -4.699 1.00 97.00 129 SER A C 1
ATOM 1052 O O . SER A 1 129 ? 1.691 0.660 -5.742 1.00 97.00 129 SER A O 1
ATOM 1054 N N . LYS A 1 130 ? 1.911 2.256 -4.162 1.00 94.50 130 LYS A N 1
ATOM 1055 C CA . LYS A 1 130 ? 3.158 2.846 -4.666 1.00 94.50 130 LYS A CA 1
ATOM 1056 C C . LYS A 1 130 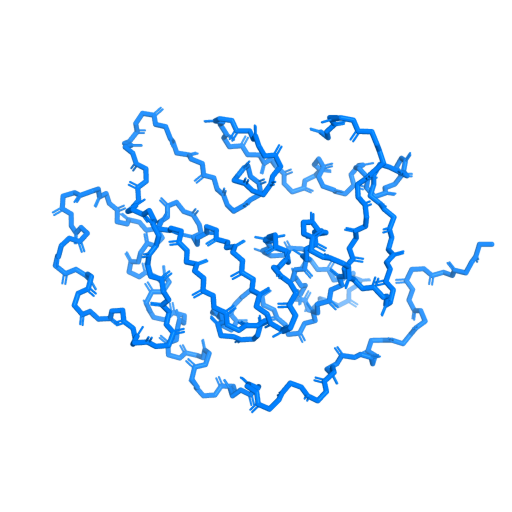? 4.356 2.196 -3.990 1.00 94.50 130 LYS A C 1
ATOM 1058 O O . LYS A 1 130 ? 4.358 2.087 -2.771 1.00 94.50 130 LYS A O 1
ATOM 1063 N N . TRP A 1 131 ? 5.369 1.767 -4.732 1.00 91.75 131 TRP A N 1
ATOM 1064 C CA . TRP A 1 131 ? 6.528 1.084 -4.145 1.00 91.75 131 TRP A CA 1
ATOM 1065 C C . TRP A 1 131 ? 7.682 2.062 -3.900 1.00 91.75 131 TRP A C 1
ATOM 1067 O O . TRP A 1 131 ? 8.366 2.468 -4.838 1.00 91.75 131 TRP A O 1
ATOM 1077 N N . ALA A 1 132 ? 7.895 2.439 -2.631 1.00 80.56 132 ALA A N 1
ATOM 1078 C CA . ALA A 1 132 ? 8.758 3.560 -2.221 1.00 80.56 132 ALA A CA 1
ATOM 1079 C C . ALA A 1 132 ? 8.521 4.812 -3.090 1.00 80.56 132 ALA A C 1
ATOM 1081 O O . ALA A 1 132 ? 7.379 5.251 -3.204 1.00 80.56 132 ALA A O 1
ATOM 1082 N N . ASN A 1 133 ? 9.574 5.359 -3.700 1.00 79.81 133 ASN A N 1
ATOM 1083 C CA . ASN A 1 133 ? 9.511 6.514 -4.605 1.00 79.81 133 ASN A CA 1
ATOM 1084 C C . ASN A 1 133 ? 9.244 6.102 -6.062 1.00 79.81 133 ASN A C 1
ATOM 1086 O O . ASN A 1 133 ? 9.148 6.946 -6.951 1.00 79.81 133 ASN A O 1
ATOM 1090 N N . GLY A 1 134 ? 9.134 4.797 -6.300 1.00 87.62 134 GLY A N 1
ATOM 1091 C CA . GLY A 1 134 ? 8.967 4.186 -7.602 1.00 87.62 134 GLY A CA 1
ATOM 1092 C C . GLY A 1 134 ? 7.519 4.200 -8.112 1.00 87.62 134 GLY A C 1
ATOM 1093 O O . GLY A 1 134 ? 6.727 5.079 -7.759 1.00 87.62 134 GLY A O 1
ATOM 1094 N N . PRO A 1 135 ? 7.160 3.233 -8.968 1.00 91.50 135 PRO A N 1
ATOM 1095 C CA . PRO A 1 135 ? 5.870 3.187 -9.647 1.00 91.50 135 PRO A CA 1
ATOM 1096 C C . PRO A 1 135 ? 4.703 2.823 -8.724 1.00 91.50 135 PRO A C 1
ATOM 1098 O O . PRO A 1 135 ? 4.885 2.368 -7.588 1.00 91.50 135 PRO A O 1
ATOM 1101 N N . VAL A 1 136 ? 3.492 2.976 -9.257 1.00 94.81 136 VAL A N 1
ATOM 1102 C CA . VAL A 1 136 ? 2.254 2.456 -8.668 1.00 94.81 136 VAL A CA 1
ATOM 1103 C C . VAL A 1 136 ? 1.857 1.171 -9.378 1.00 94.81 136 VAL A C 1
ATOM 1105 O O . VAL A 1 136 ? 1.776 1.132 -10.606 1.00 94.81 136 VAL A O 1
ATOM 1108 N N . PHE A 1 137 ? 1.544 0.141 -8.597 1.00 96.75 137 PHE A N 1
ATOM 1109 C CA . PHE A 1 137 ? 1.146 -1.172 -9.091 1.00 96.75 137 PHE A CA 1
ATOM 1110 C C . PHE A 1 137 ? -0.229 -1.586 -8.576 1.00 96.75 137 PHE A C 1
ATOM 1112 O O . PHE A 1 137 ? -0.587 -1.281 -7.438 1.00 96.75 137 PHE A O 1
ATOM 1119 N N . ILE A 1 138 ? -0.956 -2.355 -9.387 1.00 97.81 138 ILE A N 1
ATOM 1120 C CA . ILE A 1 138 ? -1.980 -3.300 -8.938 1.00 97.81 138 ILE A CA 1
ATOM 1121 C C . ILE A 1 138 ? -1.336 -4.678 -8.814 1.00 97.81 138 ILE A C 1
ATOM 1123 O O . ILE A 1 138 ? -0.682 -5.150 -9.742 1.00 97.81 138 ILE A O 1
ATOM 1127 N N . HIS A 1 139 ? -1.537 -5.336 -7.681 1.00 96.31 139 HIS A N 1
ATOM 1128 C CA . HIS A 1 139 ? -0.957 -6.644 -7.393 1.00 96.31 139 HIS A CA 1
ATOM 1129 C C . HIS A 1 139 ? -1.855 -7.435 -6.432 1.00 96.31 139 HIS A C 1
ATOM 1131 O O . HIS A 1 139 ? -2.751 -6.872 -5.799 1.00 96.31 139 HIS A O 1
ATOM 1137 N N . ASP A 1 140 ? -1.638 -8.746 -6.318 1.00 95.19 140 ASP A N 1
ATOM 1138 C CA . ASP A 1 140 ? -2.214 -9.533 -5.218 1.00 95.19 140 ASP A CA 1
ATOM 1139 C C . ASP A 1 140 ? -1.636 -9.087 -3.876 1.00 95.19 140 ASP A C 1
ATOM 1141 O O . ASP A 1 140 ? -0.495 -8.628 -3.834 1.00 95.19 140 ASP A O 1
ATOM 1145 N N . VAL A 1 141 ? -2.387 -9.246 -2.781 1.00 93.94 141 VAL A N 1
ATOM 1146 C CA . VAL A 1 141 ? -1.988 -8.799 -1.430 1.00 93.94 141 VAL A CA 1
ATOM 1147 C C . VAL A 1 141 ? -0.532 -9.146 -1.109 1.00 93.94 141 VAL A C 1
ATOM 1149 O O . VAL A 1 141 ? 0.215 -8.276 -0.680 1.00 93.94 141 VAL A O 1
ATOM 1152 N N . PHE A 1 142 ? -0.082 -10.371 -1.387 1.00 92.44 142 PHE A N 1
ATOM 1153 C CA . PHE A 1 142 ? 1.298 -10.777 -1.099 1.00 92.44 142 PHE A CA 1
ATOM 1154 C C . PHE A 1 142 ? 2.276 -10.687 -2.277 1.00 92.44 142 PHE A C 1
ATOM 1156 O O . PHE A 1 142 ? 3.461 -10.936 -2.075 1.00 92.44 142 PHE A O 1
ATOM 1163 N N . ASN A 1 143 ? 1.854 -10.229 -3.458 1.00 94.31 143 ASN A N 1
ATOM 1164 C CA . ASN A 1 143 ? 2.749 -9.949 -4.590 1.00 94.31 143 ASN A CA 1
ATOM 1165 C C . ASN A 1 143 ? 3.468 -8.599 -4.410 1.00 94.31 143 ASN A C 1
ATOM 1167 O O . ASN A 1 143 ? 3.388 -7.708 -5.249 1.00 94.31 143 ASN A O 1
ATOM 1171 N N . VAL A 1 144 ? 4.168 -8.463 -3.283 1.00 94.06 144 VAL A N 1
ATOM 1172 C CA . VAL A 1 144 ? 4.961 -7.300 -2.864 1.00 94.06 144 VAL A CA 1
ATOM 1173 C C . VAL A 1 144 ? 6.340 -7.743 -2.366 1.00 94.06 144 VAL A C 1
ATOM 1175 O O . VAL A 1 144 ? 6.485 -8.900 -1.954 1.00 94.06 144 VAL A O 1
ATOM 1178 N N . PRO A 1 145 ? 7.340 -6.842 -2.328 1.00 94.31 145 PRO A N 1
ATOM 1179 C CA . PRO A 1 145 ? 8.664 -7.137 -1.789 1.00 94.31 145 PRO A CA 1
ATOM 1180 C C . PRO A 1 145 ? 8.595 -7.796 -0.406 1.00 94.31 145 PRO A C 1
ATOM 1182 O O . PRO A 1 145 ? 7.783 -7.424 0.450 1.00 94.31 145 PRO A O 1
ATOM 1185 N N . TYR A 1 146 ? 9.438 -8.799 -0.165 1.00 92.50 146 TYR A N 1
ATOM 1186 C CA . TYR A 1 146 ? 9.471 -9.496 1.121 1.00 92.50 146 TYR A CA 1
ATOM 1187 C C . TYR A 1 146 ? 9.846 -8.546 2.274 1.00 92.50 146 TYR A C 1
ATOM 1189 O O . TYR A 1 146 ? 9.308 -8.645 3.382 1.00 92.50 146 TYR A O 1
ATOM 1197 N N . SER A 1 147 ? 10.687 -7.545 2.003 1.00 91.50 147 SER A N 1
ATOM 1198 C CA . SER A 1 147 ? 11.083 -6.495 2.949 1.00 91.50 147 SER A CA 1
ATOM 1199 C C . SER A 1 147 ? 9.934 -5.611 3.457 1.00 91.50 147 SER A C 1
ATOM 1201 O O . SER A 1 147 ? 10.089 -4.975 4.510 1.00 91.50 147 SER A O 1
ATOM 1203 N N . TYR A 1 148 ? 8.775 -5.612 2.786 1.00 92.88 148 TYR A N 1
ATOM 1204 C CA . TYR A 1 148 ? 7.553 -4.942 3.253 1.00 92.88 148 TYR A CA 1
ATOM 1205 C C . TYR A 1 148 ? 6.854 -5.682 4.397 1.00 92.88 148 TYR A C 1
ATOM 1207 O O . TYR A 1 148 ? 5.941 -5.143 5.012 1.00 92.88 148 TYR A O 1
ATOM 1215 N N . GLY A 1 149 ? 7.327 -6.874 4.756 1.00 90.12 149 GLY A N 1
ATOM 1216 C CA . GLY A 1 149 ? 6.803 -7.630 5.882 1.00 90.12 149 GLY A CA 1
ATOM 1217 C C . GLY A 1 149 ? 5.741 -8.644 5.476 1.00 90.12 149 GLY A C 1
ATOM 1218 O O . GLY A 1 149 ? 5.242 -8.662 4.356 1.00 90.12 149 GLY A O 1
ATOM 1219 N N . ASN A 1 150 ? 5.459 -9.570 6.380 1.00 86.94 150 ASN A N 1
ATOM 1220 C CA . ASN A 1 150 ? 4.670 -10.777 6.134 1.00 86.94 150 ASN A CA 1
ATOM 1221 C C . ASN A 1 150 ? 3.320 -10.771 6.858 1.00 86.94 150 ASN A C 1
ATOM 1223 O O . ASN A 1 150 ? 2.601 -11.762 6.815 1.00 86.94 150 ASN A O 1
ATOM 1227 N N . ILE A 1 151 ? 2.999 -9.671 7.529 1.00 87.94 151 ILE A N 1
ATOM 1228 C CA . ILE A 1 151 ? 1.749 -9.476 8.253 1.00 87.94 151 ILE A CA 1
ATOM 1229 C C . ILE A 1 151 ? 0.991 -8.361 7.544 1.00 87.94 151 ILE A C 1
ATOM 1231 O O . ILE A 1 151 ? 1.574 -7.314 7.258 1.00 87.94 151 ILE A O 1
ATOM 1235 N N . VAL A 1 152 ? -0.293 -8.576 7.284 1.00 90.62 152 VAL A N 1
ATOM 1236 C CA . VAL A 1 152 ? -1.191 -7.569 6.716 1.00 90.62 152 VAL A CA 1
ATOM 1237 C C . VAL A 1 152 ? -2.343 -7.325 7.673 1.00 90.62 152 VAL A C 1
ATOM 1239 O O . VAL A 1 152 ? -2.870 -8.270 8.250 1.00 90.62 152 VAL A O 1
ATOM 1242 N N . ILE A 1 153 ? -2.708 -6.060 7.851 1.00 92.81 153 ILE A N 1
ATOM 1243 C CA . ILE A 1 153 ? -3.884 -5.658 8.627 1.00 92.81 153 ILE A CA 1
ATOM 1244 C C . ILE A 1 153 ? -4.651 -4.631 7.800 1.00 92.81 153 ILE A C 1
ATOM 1246 O O . ILE A 1 153 ? -4.046 -3.748 7.178 1.00 92.81 153 ILE A O 1
ATOM 1250 N N . PHE A 1 154 ? -5.973 -4.762 7.775 1.00 94.81 154 PHE A N 1
ATOM 1251 C CA . PHE A 1 154 ? -6.851 -3.863 7.041 1.00 94.81 154 PHE A CA 1
ATOM 1252 C C . PHE A 1 154 ? -7.481 -2.829 7.966 1.00 94.81 154 PHE A C 1
ATOM 1254 O O . PHE A 1 154 ? -7.773 -3.115 9.123 1.00 94.81 154 PHE A O 1
ATOM 1261 N N . PHE A 1 1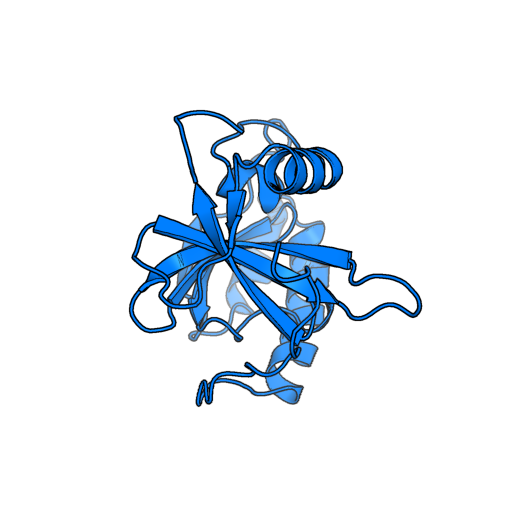55 ? -7.705 -1.625 7.441 1.00 95.44 155 PHE A N 1
ATOM 1262 C CA . PHE A 1 155 ? -8.273 -0.511 8.188 1.00 95.44 155 PHE A CA 1
ATOM 1263 C C . PHE A 1 155 ? -9.327 0.238 7.375 1.00 95.44 155 PHE A C 1
ATOM 1265 O O . PHE A 1 155 ? -9.132 0.553 6.198 1.00 95.44 155 PHE A O 1
ATOM 1272 N N . VAL A 1 156 ? -10.412 0.607 8.045 1.00 95.19 156 VAL A N 1
ATOM 1273 C CA . VAL A 1 156 ? -11.403 1.570 7.567 1.00 95.19 156 VAL A CA 1
ATOM 1274 C C . VAL A 1 156 ? -10.933 2.977 7.934 1.00 95.19 156 VAL A C 1
ATOM 1276 O O . VAL A 1 156 ? -10.483 3.215 9.057 1.00 95.19 156 VAL A O 1
ATOM 1279 N N . ARG A 1 157 ? -11.038 3.918 6.989 1.00 92.06 157 ARG A N 1
ATOM 1280 C CA . ARG A 1 157 ? -10.827 5.347 7.257 1.00 92.06 157 ARG A CA 1
ATOM 1281 C C . ARG A 1 157 ? -12.100 5.953 7.815 1.00 92.06 157 ARG A C 1
ATOM 1283 O O . ARG A 1 157 ? -13.160 5.811 7.211 1.00 92.06 157 ARG A O 1
ATOM 1290 N N . THR A 1 158 ? -11.987 6.653 8.932 1.00 86.00 158 THR A N 1
ATOM 1291 C CA . THR A 1 158 ? -13.097 7.399 9.521 1.00 86.00 158 THR A CA 1
ATOM 1292 C C . THR A 1 158 ? -12.839 8.896 9.328 1.00 86.00 158 THR A C 1
ATOM 1294 O O . THR A 1 158 ? -11.924 9.480 9.904 1.00 86.00 158 THR A O 1
ATOM 1297 N N . GLY A 1 159 ? -13.629 9.520 8.452 1.00 73.44 159 GLY A N 1
ATOM 1298 C CA . GLY A 1 159 ? -13.475 10.929 8.072 1.00 73.44 159 GLY A CA 1
ATOM 1299 C C . GLY A 1 159 ? -12.608 11.164 6.830 1.00 73.44 159 GLY A C 1
ATOM 1300 O O . GLY A 1 159 ? -12.072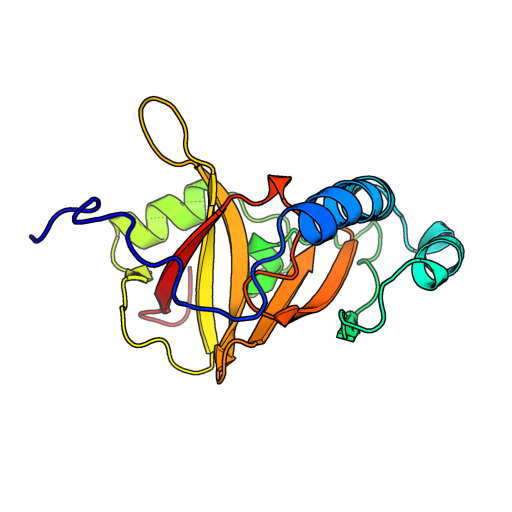 10.232 6.231 1.00 73.44 159 GLY A O 1
ATOM 1301 N N . GLU A 1 160 ? -12.518 12.432 6.423 1.00 65.12 160 GLU A N 1
ATOM 1302 C CA . GLU A 1 160 ? -11.957 12.826 5.121 1.00 65.12 160 GLU A CA 1
ATOM 1303 C C . GLU A 1 160 ? -10.422 12.937 5.117 1.00 65.12 160 GLU A C 1
ATOM 1305 O O . GLU A 1 160 ? -9.807 12.716 4.076 1.00 65.12 160 GLU A O 1
ATOM 1310 N N . GLU A 1 161 ? -9.778 13.207 6.265 1.00 71.38 161 GLU A N 1
ATOM 1311 C CA . GLU A 1 161 ? -8.332 13.472 6.312 1.00 71.38 161 GLU A CA 1
ATOM 1312 C C . GLU A 1 161 ? -7.566 12.792 7.459 1.00 71.38 161 GLU A C 1
ATOM 1314 O O . GLU A 1 161 ? -7.879 12.915 8.655 1.00 71.38 161 GLU A O 1
ATOM 1319 N N . ILE A 1 162 ? -6.467 12.144 7.063 1.00 74.00 162 ILE A N 1
ATOM 1320 C CA . ILE A 1 162 ? -5.426 11.587 7.934 1.00 74.00 162 ILE A CA 1
ATOM 1321 C C . ILE A 1 162 ? -4.185 12.470 7.891 1.00 74.00 162 ILE A C 1
ATOM 1323 O O . ILE A 1 162 ? -3.809 12.899 6.776 1.00 74.00 162 ILE A O 1
#

Foldseek 3Di:
DPDPDPDLPPPPPPVPDDPVLQQVQVVLLVVFQPDAPVCQVVSVVVDDPQKAFDFWFDHPVFQEFFVCVLFVHRHYDDVVVVVVCPVVVQWDWDPDDDFQWKKFAWADDPPDTDGQHIFTDHPPQWTWTDRGRGTIIIHGVNSHHCSRHDGMIIIDGDDDHD

Sequence (162 aa):
MASFWKEYKQIMDFESYDEGYRKNLDTLYGMLGFCNIVLFDSVAKFIPQSLGLIEPPDSQEHQRNCHSYTFGKNTWFEVKNVHDAIKTGKLIETESPEKENVILYYKRASANPIIKHSGIYLGKGKVRSKWANGPVFIHDVFNVPYSYGNIVIFFVRTGEEI